Protein AF-A0AAX7V065-F1 (afdb_monomer)

InterPro domains:
  IPR029052 Metallo-dependent phosphatase-like [G3DSA:3.60.21.10] (2-62)
  IPR029052 Metallo-dependent phosphatase-like [SSF56300] (3-58)
  IPR047129 Serine/Threonine protein phosphatase PP2A-like [PTHR45619] (5-59)

Secondary structure (DSSP, 8-state):
-PPP-HHHHHHHHHTTPPPPHHHHHHHHHHHHHHHHHS-SS---PSS---B---TT-GGG--TT-TT--S--B-

pLDDT: mean 74.23, std 16.1, range [42.09, 90.75]

Sequence (74 aa):
MAPLDLDKYVEIARQCKYLPENDLKRLCDYVCDLLLEESNVQPVATPVTVCGDIHGQVAGMDISYPTLPPQLFV

Radius of gyration: 14.3 Å; Cα contacts (8 Å, |Δi|>4): 29; chains: 1; bounding box: 30×30×36 Å

Solvent-accessible surface area (backbone atoms only — not comparable to full-atom values): 5074 Å² total; per-residue (Å²): 130,82,82,83,63,60,69,61,50,51,56,38,48,74,69,76,45,83,70,57,68,70,60,47,50,54,51,49,53,54,51,48,57,55,58,68,76,50,65,100,73,75,92,80,72,85,72,65,61,82,56,70,91,60,89,87,53,62,92,75,59,74,85,78,68,89,78,72,50,87,64,60,80,108

Foldseek 3Di:
DPDQPVVVVVVCVQVVHDDDPVSVVVVVVVVVVVVVVDDPDDDDDPDADEDDDPPPVPVPPPPVPPPGDDYDHD

Structure (mmCIF, N/CA/C/O backbone):
data_AF-A0AAX7V065-F1
#
_entry.id   AF-A0AAX7V065-F1
#
loop_
_atom_site.group_PDB
_atom_site.id
_atom_site.type_symbol
_atom_site.label_atom_id
_atom_site.label_alt_id
_atom_site.label_comp_id
_atom_site.label_asym_id
_atom_site.label_entit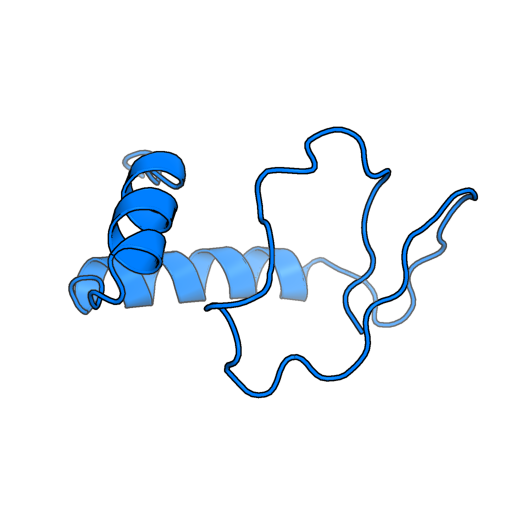y_id
_atom_site.label_seq_id
_atom_site.pdbx_PDB_ins_code
_atom_site.Cartn_x
_atom_site.Cartn_y
_atom_site.Cartn_z
_atom_site.occupancy
_atom_site.B_iso_or_equiv
_atom_site.auth_seq_id
_atom_site.auth_comp_id
_atom_site.auth_asym_id
_atom_site.auth_atom_id
_atom_site.pdbx_PDB_model_num
ATOM 1 N N . MET A 1 1 ? -17.338 -9.946 5.321 1.00 49.94 1 MET A N 1
ATOM 2 C CA . MET A 1 1 ? -16.369 -8.869 5.616 1.00 49.94 1 MET A CA 1
ATOM 3 C C . MET A 1 1 ? -17.007 -7.566 5.152 1.00 49.94 1 MET A C 1
ATOM 5 O O . MET A 1 1 ? -17.500 -7.558 4.032 1.00 49.94 1 MET A O 1
ATOM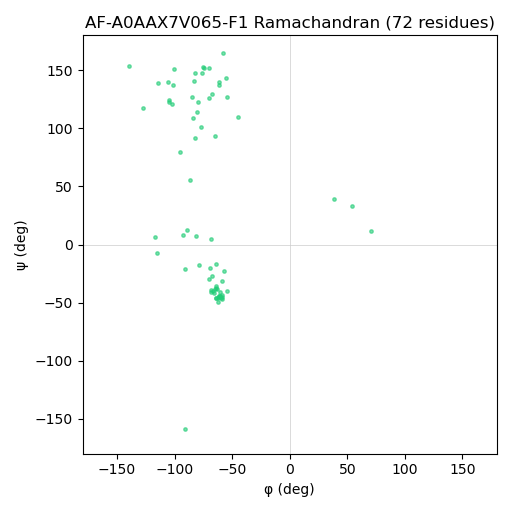 9 N N . ALA A 1 2 ? -17.110 -6.525 5.984 1.00 58.75 2 ALA A N 1
ATOM 10 C CA . ALA A 1 2 ? -17.543 -5.216 5.479 1.00 58.75 2 ALA A CA 1
ATOM 11 C C . ALA A 1 2 ? -16.518 -4.726 4.434 1.00 58.75 2 ALA A C 1
ATOM 13 O O . ALA A 1 2 ? -15.327 -4.967 4.647 1.00 58.75 2 ALA A O 1
ATOM 14 N N . PRO A 1 3 ? -16.951 -4.116 3.319 1.00 69.75 3 PRO A N 1
ATOM 15 C CA . PRO A 1 3 ? -16.040 -3.657 2.275 1.00 69.75 3 PRO A CA 1
ATOM 16 C C . PRO A 1 3 ? -15.077 -2.593 2.823 1.00 69.75 3 PRO A C 1
ATOM 18 O O . PRO A 1 3 ? -15.485 -1.728 3.600 1.00 69.75 3 PRO A O 1
ATOM 21 N N . LEU A 1 4 ? -13.799 -2.690 2.445 1.00 79.88 4 LEU A N 1
ATOM 22 C CA . LEU A 1 4 ? -12.794 -1.657 2.709 1.00 79.88 4 LEU A CA 1
ATOM 23 C C . LEU A 1 4 ? -13.146 -0.416 1.882 1.00 79.88 4 LEU A C 1
ATOM 25 O O . LEU A 1 4 ? -13.370 -0.519 0.678 1.00 79.88 4 LEU A O 1
ATOM 29 N N . ASP A 1 5 ? -13.185 0.745 2.526 1.00 85.62 5 ASP A N 1
ATOM 30 C CA . ASP A 1 5 ? -13.451 2.024 1.865 1.00 85.62 5 ASP A CA 1
ATOM 31 C C . ASP A 1 5 ? -12.115 2.705 1.537 1.00 85.62 5 ASP A C 1
ATOM 33 O O . ASP A 1 5 ? -11.609 3.545 2.287 1.00 85.62 5 ASP A O 1
ATOM 37 N N . LEU A 1 6 ? -11.487 2.243 0.450 1.00 85.81 6 LEU A N 1
ATOM 38 C CA . LEU A 1 6 ? -10.157 2.696 0.038 1.00 85.81 6 LEU A CA 1
ATOM 39 C C . LEU A 1 6 ? -10.149 4.182 -0.337 1.00 85.81 6 LEU A C 1
ATOM 41 O O . LEU A 1 6 ? -9.190 4.875 -0.005 1.00 85.81 6 LEU A O 1
ATOM 45 N N . ASP A 1 7 ? -11.221 4.691 -0.947 1.00 85.88 7 ASP A N 1
ATOM 46 C CA . ASP A 1 7 ? -11.343 6.108 -1.307 1.00 85.88 7 ASP A CA 1
ATOM 47 C C . ASP A 1 7 ? -11.268 6.993 -0.061 1.00 85.88 7 ASP A C 1
ATOM 49 O O . ASP A 1 7 ? -10.508 7.963 -0.004 1.00 85.88 7 ASP A O 1
ATOM 53 N N . LYS A 1 8 ? -11.978 6.605 1.003 1.00 87.69 8 LYS A N 1
ATOM 54 C CA . LYS A 1 8 ? -11.896 7.294 2.291 1.00 87.69 8 LYS A CA 1
ATOM 55 C C . LYS A 1 8 ? -10.482 7.260 2.877 1.00 87.69 8 LYS A C 1
ATOM 57 O O . LYS A 1 8 ? -10.032 8.254 3.448 1.00 87.69 8 LYS A O 1
ATOM 62 N N . TYR A 1 9 ? -9.781 6.135 2.771 1.00 87.81 9 TYR A N 1
ATOM 63 C CA . TYR A 1 9 ? -8.410 6.001 3.273 1.00 87.81 9 TYR A CA 1
ATOM 64 C C . TYR A 1 9 ? -7.420 6.871 2.498 1.00 87.81 9 TYR A C 1
ATOM 66 O O . TYR A 1 9 ? -6.567 7.514 3.114 1.00 87.81 9 TYR A O 1
ATOM 74 N N . VAL A 1 10 ? -7.578 6.959 1.177 1.00 86.19 10 VAL A N 1
ATOM 75 C CA . VAL A 1 10 ? -6.796 7.852 0.316 1.00 86.19 10 VAL A CA 1
ATOM 76 C C . VAL A 1 10 ? -7.015 9.311 0.713 1.00 86.19 10 VAL A C 1
ATOM 78 O O . VAL A 1 10 ? -6.045 10.049 0.870 1.00 86.19 10 VAL A O 1
ATOM 81 N N . GLU A 1 11 ? -8.256 9.730 0.960 1.00 87.25 11 GLU A N 1
ATOM 82 C CA . GLU A 1 11 ? -8.554 11.099 1.400 1.00 87.25 11 GLU A CA 1
ATOM 83 C C . GLU A 1 11 ? -7.943 11.433 2.773 1.00 87.25 11 GLU A C 1
ATOM 85 O O . GLU A 1 11 ? -7.417 12.530 2.976 1.00 87.25 11 GLU A O 1
ATOM 90 N N . ILE A 1 12 ? -7.942 10.485 3.716 1.00 85.38 12 ILE A N 1
ATOM 91 C CA . ILE A 1 12 ? -7.271 10.647 5.018 1.00 85.38 12 ILE A CA 1
ATOM 92 C C . ILE A 1 12 ? -5.753 10.791 4.824 1.00 85.38 12 ILE A C 1
ATOM 94 O O . ILE A 1 12 ? -5.143 11.702 5.393 1.00 85.38 12 ILE A O 1
ATOM 98 N N . ALA A 1 13 ? -5.149 9.942 3.991 1.00 84.50 13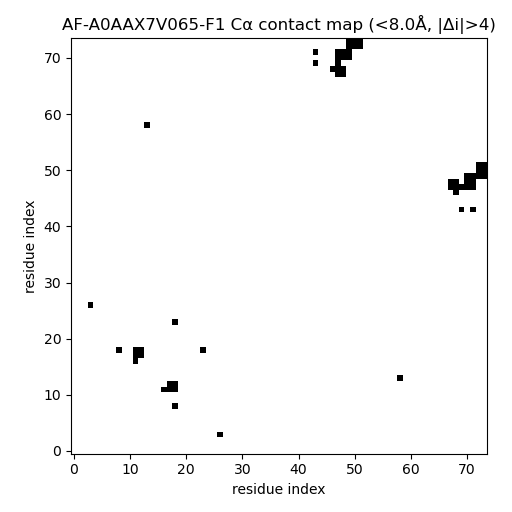 ALA A N 1
ATOM 99 C CA . ALA A 1 13 ? -3.717 9.975 3.704 1.00 84.50 13 ALA A CA 1
ATOM 100 C C . ALA A 1 13 ? -3.292 11.265 2.979 1.00 84.50 13 ALA A C 1
ATOM 102 O O . ALA A 1 13 ? -2.264 11.847 3.323 1.00 84.50 13 ALA A O 1
ATOM 103 N N . ARG A 1 14 ? -4.114 11.775 2.048 1.00 83.69 14 ARG A N 1
ATOM 104 C CA . ARG A 1 14 ? -3.922 13.075 1.371 1.00 83.69 14 ARG A CA 1
ATOM 10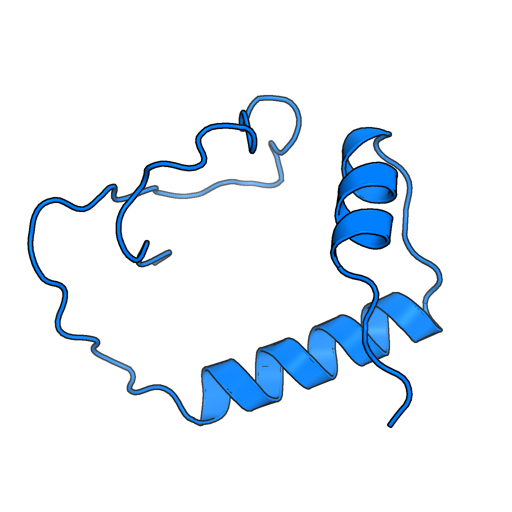5 C C . ARG A 1 14 ? -3.882 14.250 2.342 1.00 83.69 14 ARG A C 1
ATOM 107 O O . ARG A 1 14 ? -3.182 15.226 2.102 1.00 83.69 14 ARG A O 1
ATOM 114 N N . GLN A 1 15 ? -4.609 14.153 3.453 1.00 85.31 15 GLN A N 1
ATOM 115 C CA . GLN A 1 15 ? -4.580 15.147 4.528 1.00 85.31 15 GLN A CA 1
ATOM 116 C C . GLN A 1 15 ? -3.388 14.969 5.484 1.00 85.31 15 GLN A C 1
ATOM 118 O O . GLN A 1 15 ? -3.352 15.627 6.525 1.00 85.31 15 GLN A O 1
ATOM 123 N N . CYS A 1 16 ? -2.442 14.073 5.174 1.00 80.31 16 CYS A N 1
ATOM 124 C CA . CYS A 1 16 ? -1.338 13.674 6.050 1.00 80.31 16 CYS A CA 1
ATOM 125 C C . CYS A 1 16 ? -1.817 13.186 7.429 1.00 80.31 16 CYS A C 1
ATOM 127 O O . CYS A 1 16 ? -1.151 13.405 8.442 1.00 80.31 16 CYS A O 1
ATOM 129 N N . LYS A 1 17 ? -2.996 12.550 7.484 1.00 83.94 17 LYS A N 1
ATOM 130 C CA . LYS A 1 17 ? -3.556 11.974 8.710 1.00 83.94 17 LYS A CA 1
ATOM 131 C C . LYS A 1 17 ? -3.339 10.468 8.746 1.00 83.94 17 LYS A C 1
ATOM 133 O O . LYS A 1 17 ? -3.315 9.796 7.719 1.00 83.94 17 LYS A O 1
ATOM 138 N N . TYR A 1 18 ? -3.229 9.940 9.960 1.00 84.00 18 TYR A N 1
ATOM 139 C CA . TYR A 1 18 ? -3.125 8.505 10.192 1.00 84.00 18 TYR A CA 1
ATOM 140 C C . TYR A 1 18 ? -4.507 7.851 10.202 1.00 84.00 18 TYR A C 1
ATOM 142 O O . TYR A 1 18 ? -5.464 8.403 10.755 1.00 84.00 18 TYR A O 1
ATOM 150 N N . LEU A 1 19 ? -4.596 6.658 9.614 1.00 86.94 19 LEU A N 1
ATOM 151 C CA . LEU A 1 19 ? -5.761 5.796 9.772 1.00 86.94 19 LEU A CA 1
ATOM 152 C C . LEU A 1 19 ? -5.814 5.236 11.205 1.00 86.94 19 LEU A C 1
ATOM 154 O O . LEU A 1 19 ? -4.767 5.041 11.828 1.00 86.94 19 LEU A O 1
ATOM 158 N N . PRO A 1 20 ? -7.012 4.922 11.723 1.00 89.50 20 PRO A N 1
ATOM 159 C CA . PRO A 1 20 ? -7.153 4.148 12.950 1.00 89.50 20 PRO A CA 1
ATOM 160 C C . PRO A 1 20 ? -6.417 2.805 12.853 1.00 89.50 20 PRO A C 1
ATOM 162 O O . PRO A 1 20 ? -6.451 2.154 11.813 1.00 89.50 20 PRO A O 1
ATOM 165 N N . GLU A 1 21 ? -5.816 2.350 13.954 1.00 89.00 21 GLU A N 1
ATOM 166 C CA . GLU A 1 21 ? -4.998 1.125 13.991 1.00 89.00 21 GLU A CA 1
ATOM 167 C C . GLU A 1 21 ? -5.736 -0.115 13.463 1.00 89.00 21 GLU A C 1
ATOM 169 O O . GLU A 1 21 ? -5.168 -0.916 12.727 1.00 89.00 21 GLU A O 1
ATOM 174 N N . ASN A 1 22 ? -7.022 -0.255 13.791 1.00 88.94 22 ASN A N 1
ATOM 175 C CA . ASN A 1 22 ? -7.831 -1.383 13.332 1.00 88.94 22 ASN A CA 1
ATOM 176 C C . ASN A 1 22 ? -8.031 -1.358 11.806 1.00 88.94 22 ASN A C 1
ATOM 178 O O . ASN A 1 22 ? -7.904 -2.384 11.145 1.00 88.94 22 ASN A O 1
ATOM 182 N N . ASP A 1 23 ? -8.284 -0.179 11.237 1.00 88.38 23 ASP A N 1
ATOM 183 C CA . ASP A 1 23 ? -8.441 -0.013 9.789 1.00 88.38 23 ASP A CA 1
ATOM 184 C C . ASP A 1 23 ? -7.110 -0.237 9.065 1.00 88.38 23 ASP A C 1
ATOM 186 O O . ASP A 1 23 ? -7.069 -0.930 8.050 1.00 88.38 23 ASP A O 1
ATOM 190 N N . LEU A 1 24 ? -6.011 0.273 9.630 1.00 88.75 24 LEU A N 1
ATOM 191 C CA . LEU A 1 24 ? -4.666 0.059 9.105 1.00 88.75 24 LEU A CA 1
ATOM 192 C C . LEU A 1 24 ? -4.295 -1.427 9.107 1.00 88.75 24 LEU A C 1
ATOM 194 O O . LEU A 1 24 ? -3.815 -1.937 8.102 1.00 88.75 24 LEU A O 1
ATOM 198 N N . LYS A 1 25 ? -4.567 -2.139 10.206 1.00 90.75 25 LYS A N 1
ATOM 199 C CA . LYS A 1 25 ? -4.306 -3.577 10.303 1.00 90.75 25 LYS A CA 1
ATOM 200 C C . LYS A 1 25 ? -5.085 -4.357 9.248 1.00 90.75 25 LYS A C 1
ATOM 202 O O . LYS A 1 25 ? -4.506 -5.181 8.556 1.00 90.75 25 LYS A O 1
ATOM 207 N N . ARG A 1 26 ? -6.374 -4.056 9.076 1.00 90.19 26 ARG A N 1
ATOM 208 C CA . ARG A 1 26 ? -7.215 -4.714 8.062 1.00 90.19 26 ARG A CA 1
ATOM 209 C C . ARG A 1 26 ? -6.743 -4.427 6.642 1.00 90.19 26 ARG A C 1
ATOM 211 O O . ARG A 1 26 ? -6.813 -5.316 5.801 1.00 90.19 26 ARG A O 1
ATOM 218 N N . LEU A 1 27 ? -6.272 -3.208 6.383 1.00 89.44 27 LEU A N 1
ATOM 219 C CA . LEU A 1 27 ? -5.671 -2.842 5.106 1.00 89.44 27 LEU A CA 1
ATOM 220 C C . LEU A 1 27 ? -4.378 -3.632 4.861 1.00 89.44 27 LEU A C 1
ATOM 222 O O . LEU A 1 27 ? -4.202 -4.175 3.776 1.00 89.44 27 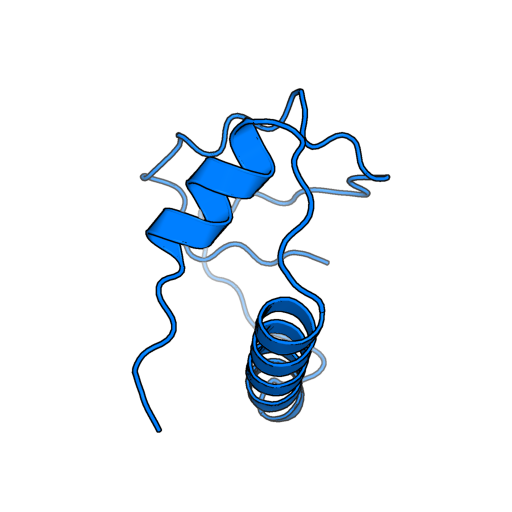LEU A O 1
ATOM 226 N N . CYS A 1 28 ? -3.502 -3.730 5.863 1.00 89.88 28 CYS A N 1
ATOM 227 C CA . CYS A 1 28 ? -2.270 -4.508 5.771 1.00 89.88 28 CYS A CA 1
ATOM 228 C C . CYS A 1 28 ? -2.545 -5.998 5.554 1.00 89.88 28 CYS A C 1
ATOM 230 O O . CYS A 1 28 ? -1.946 -6.576 4.658 1.00 89.88 28 CYS A O 1
ATOM 232 N N . ASP A 1 29 ? -3.468 -6.596 6.310 1.00 90.62 29 ASP A N 1
ATOM 233 C CA . ASP A 1 29 ? -3.853 -8.003 6.150 1.00 90.62 29 ASP A CA 1
ATOM 234 C C . ASP A 1 29 ? -4.378 -8.261 4.724 1.00 90.62 29 ASP A C 1
ATOM 236 O O . ASP A 1 29 ? -3.931 -9.187 4.055 1.00 90.62 29 ASP A O 1
ATOM 240 N N . TYR A 1 30 ? -5.238 -7.373 4.211 1.00 89.12 30 TYR A N 1
ATOM 241 C CA . TYR A 1 30 ? -5.764 -7.461 2.846 1.00 89.12 30 TYR A CA 1
ATOM 242 C C . TYR A 1 30 ? -4.672 -7.373 1.769 1.0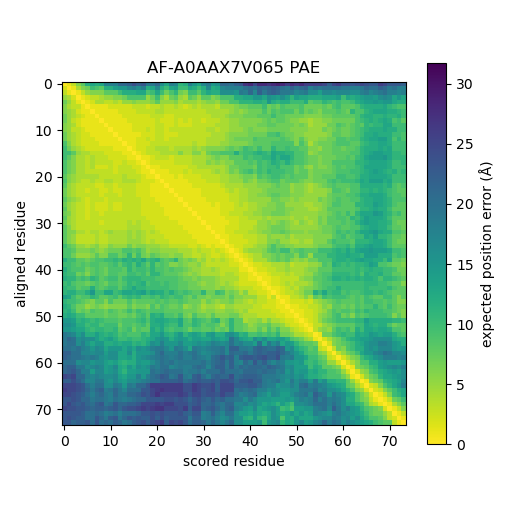0 89.12 30 TYR A C 1
ATOM 244 O O . TYR A 1 30 ? -4.678 -8.145 0.814 1.00 89.12 30 TYR A O 1
ATOM 252 N N . VAL A 1 31 ? -3.724 -6.441 1.909 1.00 88.00 31 VAL A N 1
ATOM 253 C CA . VAL A 1 31 ? -2.612 -6.296 0.956 1.00 88.00 31 VAL A CA 1
ATOM 254 C C . VAL A 1 31 ? -1.656 -7.485 1.041 1.00 88.00 31 VAL A C 1
ATOM 256 O O . VAL A 1 31 ? -1.196 -7.959 0.007 1.00 88.00 31 VAL A O 1
ATOM 259 N N . CYS A 1 32 ? -1.373 -7.989 2.243 1.00 89.00 32 CYS A N 1
ATOM 260 C CA . CYS A 1 32 ? -0.557 -9.185 2.432 1.00 89.00 32 CYS A CA 1
ATOM 261 C C . CYS A 1 32 ? -1.169 -10.394 1.724 1.00 89.00 32 CYS A C 1
ATOM 263 O O . CYS A 1 32 ? -0.450 -11.076 1.004 1.00 89.00 32 CYS A O 1
ATOM 265 N N . ASP A 1 33 ? -2.474 -10.630 1.882 1.00 88.44 33 ASP A N 1
ATOM 266 C CA . ASP A 1 33 ? -3.163 -11.741 1.217 1.00 88.44 33 ASP A CA 1
ATOM 267 C C . ASP A 1 33 ? -3.042 -11.641 -0.311 1.00 88.44 33 ASP A C 1
ATOM 269 O O . ASP A 1 33 ? -2.696 -12.622 -0.963 1.00 88.44 33 ASP A O 1
ATOM 273 N N . LEU A 1 34 ? -3.223 -10.441 -0.878 1.00 84.31 34 LEU A N 1
ATOM 274 C CA . LEU A 1 34 ? -3.029 -10.211 -2.314 1.00 84.31 34 LEU A CA 1
ATOM 275 C C . LEU A 1 34 ? -1.584 -10.484 -2.751 1.00 84.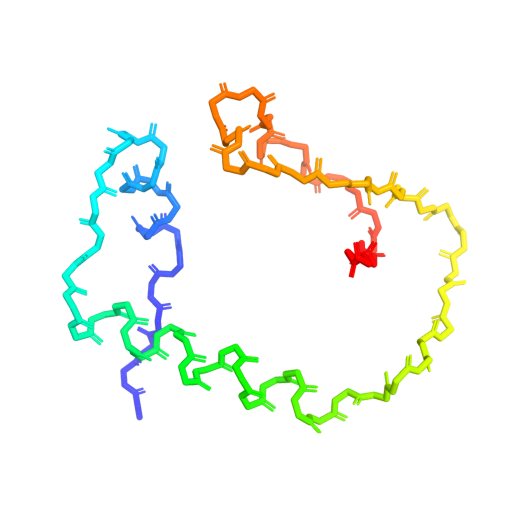31 34 LEU A C 1
ATOM 277 O O . LEU A 1 34 ? -1.357 -11.214 -3.707 1.00 84.31 34 LEU A O 1
ATOM 281 N N . LEU A 1 35 ? -0.596 -9.927 -2.048 1.00 83.69 35 LEU A N 1
ATOM 282 C CA . LEU A 1 35 ? 0.819 -10.088 -2.403 1.00 83.69 35 LEU A CA 1
ATOM 283 C C . LEU A 1 35 ? 1.319 -11.527 -2.227 1.00 83.69 35 LEU A C 1
ATOM 285 O O . LEU A 1 35 ? 2.259 -11.926 -2.909 1.00 83.69 35 LEU A O 1
ATOM 289 N N . LEU A 1 36 ? 0.713 -12.304 -1.326 1.00 86.94 36 LEU A N 1
ATOM 290 C CA . LEU A 1 36 ? 1.031 -13.720 -1.130 1.00 86.94 36 LEU A CA 1
ATOM 291 C C . LEU A 1 36 ? 0.573 -14.596 -2.302 1.00 86.94 36 LEU A C 1
ATOM 293 O O . LEU A 1 36 ? 1.184 -15.635 -2.549 1.00 86.94 36 LEU A O 1
ATOM 297 N N . GLU A 1 37 ? -0.492 -14.203 -3.002 1.00 84.31 37 GLU A N 1
ATOM 298 C CA . GLU A 1 37 ? -0.991 -14.912 -4.186 1.00 84.31 37 GLU A CA 1
ATOM 299 C C . GLU A 1 37 ? -0.170 -14.597 -5.451 1.00 84.31 37 GLU A C 1
ATOM 301 O O . GLU A 1 37 ? -0.202 -15.358 -6.423 1.00 84.31 37 GLU A O 1
ATOM 306 N N . GLU A 1 38 ? 0.608 -13.513 -5.436 1.00 81.62 38 GLU A N 1
ATOM 307 C CA . GLU A 1 38 ? 1.417 -13.067 -6.567 1.00 81.62 38 GLU A CA 1
ATOM 308 C C . GLU A 1 38 ? 2.766 -13.808 -6.671 1.00 81.62 38 GLU A C 1
ATOM 310 O O . GLU A 1 38 ? 3.404 -14.195 -5.692 1.00 81.62 38 GLU A O 1
ATOM 315 N N . SER A 1 39 ? 3.249 -13.993 -7.903 1.00 79.56 39 SER A N 1
ATOM 316 C CA . SER A 1 39 ? 4.576 -14.559 -8.172 1.00 79.56 39 SER A CA 1
ATOM 317 C C . SER A 1 39 ? 5.695 -13.541 -7.932 1.00 79.56 39 SER A C 1
ATOM 319 O O . SER A 1 39 ? 5.554 -12.366 -8.262 1.00 79.56 39 SER A O 1
ATOM 321 N N . ASN A 1 40 ? 6.869 -14.016 -7.490 1.00 82.81 40 ASN A N 1
ATOM 322 C CA . ASN A 1 40 ? 8.079 -13.190 -7.315 1.00 82.81 40 ASN A CA 1
ATOM 323 C C . ASN A 1 40 ? 8.530 -12.458 -8.596 1.00 82.81 40 ASN A C 1
ATOM 325 O O . ASN A 1 40 ? 9.277 -11.486 -8.522 1.00 82.81 40 ASN A O 1
ATOM 329 N N . VAL A 1 41 ? 8.140 -12.959 -9.773 1.00 83.56 41 VAL A N 1
ATOM 330 C CA . VAL A 1 41 ? 8.418 -12.344 -11.074 1.00 83.56 41 VAL A CA 1
ATOM 331 C C . VAL A 1 41 ? 7.101 -12.211 -11.821 1.00 83.56 41 VAL A C 1
ATOM 333 O O . VAL A 1 41 ? 6.475 -13.220 -12.146 1.00 83.56 41 VAL A O 1
ATOM 336 N N . GLN A 1 42 ? 6.713 -10.973 -12.115 1.00 80.25 42 GLN A N 1
ATOM 337 C CA . GLN A 1 42 ? 5.486 -10.663 -12.840 1.00 80.25 42 GLN A CA 1
ATOM 338 C C . GLN A 1 42 ? 5.797 -10.246 -14.281 1.00 80.25 42 GLN A C 1
ATOM 340 O O . GLN A 1 42 ? 6.580 -9.315 -14.491 1.00 80.25 42 GLN A O 1
ATOM 345 N N . PRO A 1 43 ? 5.213 -10.907 -15.296 1.00 81.19 43 PRO A N 1
ATOM 346 C CA . PRO A 1 43 ? 5.303 -10.430 -16.666 1.00 81.19 43 PRO A CA 1
ATOM 347 C C . PRO A 1 43 ? 4.463 -9.155 -16.827 1.00 81.19 43 PRO A C 1
ATOM 349 O O . PRO A 1 43 ? 3.268 -9.151 -16.548 1.00 81.19 43 PRO A O 1
ATOM 352 N N . VAL A 1 44 ? 5.075 -8.077 -17.324 1.00 83.44 44 VAL A N 1
ATOM 353 C CA . VAL A 1 44 ? 4.395 -6.796 -17.574 1.00 83.44 44 VAL A CA 1
ATOM 354 C C . VAL A 1 44 ? 4.347 -6.475 -19.068 1.00 83.44 44 VAL A C 1
ATOM 356 O O . VAL A 1 44 ? 5.318 -6.694 -19.794 1.00 83.44 44 VAL A O 1
ATOM 359 N N . ALA A 1 45 ? 3.210 -5.958 -19.536 1.00 81.50 45 ALA A N 1
ATOM 360 C CA . ALA A 1 45 ? 2.999 -5.566 -20.930 1.00 81.50 45 ALA A CA 1
ATOM 361 C C . ALA A 1 45 ? 3.118 -4.047 -21.090 1.00 81.50 45 ALA A C 1
ATOM 363 O O . ALA A 1 45 ? 2.590 -3.297 -20.276 1.00 81.50 45 ALA A O 1
ATOM 364 N N . THR A 1 46 ? 3.793 -3.589 -22.145 1.00 79.75 46 THR A N 1
ATOM 365 C CA . THR A 1 46 ? 4.001 -2.159 -22.404 1.00 79.75 46 THR A CA 1
ATOM 366 C C . THR A 1 46 ? 2.736 -1.474 -22.942 1.00 79.75 46 THR A C 1
ATOM 368 O O . THR A 1 46 ? 1.933 -2.119 -23.622 1.00 79.75 46 THR A O 1
ATOM 371 N N . PRO A 1 47 ? 2.564 -0.156 -22.708 1.00 83.25 47 PRO A N 1
ATOM 372 C CA . PRO A 1 47 ? 3.432 0.752 -21.941 1.00 83.25 47 PRO A CA 1
ATOM 373 C C . PRO A 1 47 ? 3.309 0.537 -20.424 1.00 83.25 47 PRO A C 1
ATOM 375 O O . PRO A 1 47 ? 2.265 0.110 -19.964 1.00 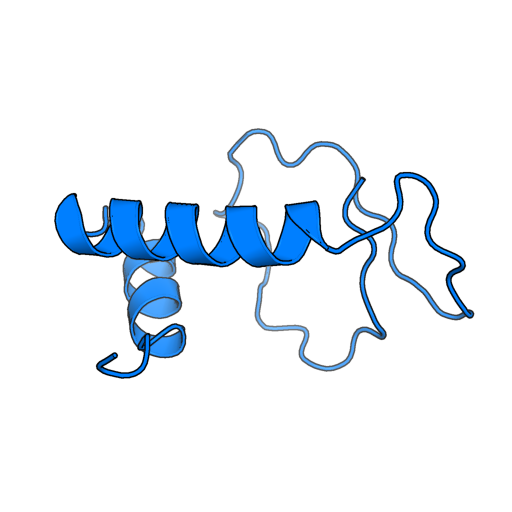83.25 47 PRO A O 1
ATOM 378 N N . VAL A 1 48 ? 4.357 0.830 -19.648 1.00 74.75 48 VAL A N 1
ATOM 379 C CA . VAL A 1 48 ? 4.324 0.798 -18.171 1.00 74.75 48 VAL A CA 1
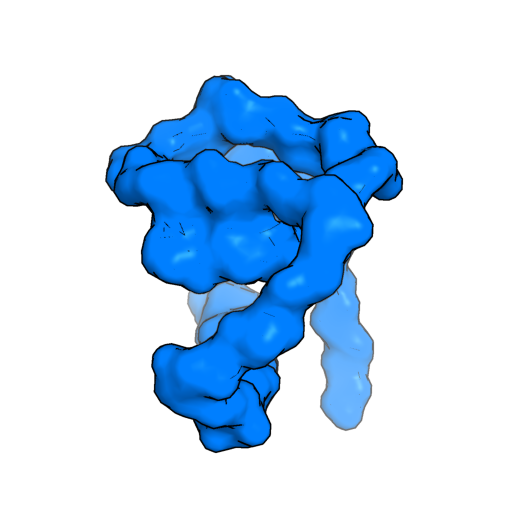ATOM 380 C C . VAL A 1 48 ? 5.088 1.980 -17.592 1.00 74.75 48 VAL A C 1
ATOM 382 O O . VAL A 1 48 ? 6.022 2.485 -18.218 1.00 74.75 48 VAL A O 1
ATOM 385 N N . THR A 1 49 ? 4.714 2.396 -16.384 1.00 78.75 49 THR A N 1
ATOM 386 C CA . THR A 1 49 ? 5.489 3.346 -15.582 1.00 78.75 49 THR A CA 1
ATOM 387 C C . THR A 1 49 ? 6.193 2.589 -14.476 1.00 78.75 49 THR A C 1
ATOM 389 O O . THR A 1 49 ? 5.548 1.913 -13.682 1.00 78.75 49 THR A O 1
ATOM 392 N N . VAL A 1 50 ? 7.518 2.714 -14.446 1.00 77.19 50 VAL A N 1
ATOM 393 C CA . VAL A 1 50 ? 8.365 2.134 -13.405 1.00 77.19 50 VAL A CA 1
ATOM 394 C C . VAL A 1 50 ? 8.751 3.253 -12.447 1.00 77.19 50 VAL A C 1
ATOM 396 O O . VAL A 1 50 ? 9.345 4.249 -12.865 1.00 77.19 50 VAL A O 1
ATOM 399 N N . CYS A 1 51 ? 8.395 3.096 -11.176 1.00 78.50 51 CYS A N 1
ATOM 400 C CA . CYS A 1 51 ? 8.791 3.994 -10.096 1.00 78.50 51 CYS A CA 1
ATOM 401 C C . CYS A 1 51 ? 9.868 3.309 -9.244 1.00 78.50 51 CYS A C 1
ATOM 403 O O . CYS A 1 51 ? 9.787 2.108 -9.020 1.00 78.50 51 CYS A O 1
ATOM 405 N N . GLY A 1 52 ? 10.884 4.065 -8.818 1.00 72.12 52 GLY A N 1
ATOM 406 C CA . GLY A 1 52 ? 11.867 3.616 -7.825 1.00 72.12 52 GLY A CA 1
ATOM 407 C C . GLY A 1 52 ? 11.434 3.979 -6.401 1.00 72.12 52 GLY A C 1
ATOM 408 O O . GLY A 1 52 ? 10.260 4.260 -6.163 1.00 72.12 52 GLY A O 1
ATOM 409 N N . ASP A 1 53 ? 12.386 4.036 -5.468 1.00 77.56 53 ASP A N 1
ATOM 410 C CA . ASP A 1 53 ? 12.101 4.238 -4.043 1.00 77.56 53 ASP A CA 1
ATOM 411 C C . ASP A 1 53 ? 11.260 5.492 -3.742 1.00 77.56 53 ASP A C 1
ATOM 413 O O . ASP A 1 53 ? 11.618 6.619 -4.089 1.00 77.56 53 ASP A O 1
ATOM 417 N N . ILE A 1 54 ? 10.161 5.297 -3.008 1.00 73.25 54 ILE A N 1
ATOM 418 C CA . ILE A 1 54 ? 9.213 6.366 -2.647 1.00 73.25 54 ILE A CA 1
ATOM 419 C C . ILE A 1 54 ? 9.582 7.033 -1.306 1.00 73.25 54 ILE A C 1
ATOM 421 O O . ILE A 1 54 ? 9.166 8.160 -1.044 1.00 73.25 54 ILE A O 1
ATOM 425 N N . HIS A 1 55 ? 10.368 6.373 -0.441 1.00 73.69 55 HIS A N 1
ATOM 426 C CA . HIS A 1 55 ? 10.900 6.904 0.834 1.00 73.69 55 HIS A CA 1
ATOM 427 C C . HIS A 1 55 ? 9.933 7.803 1.651 1.00 73.69 55 HIS A C 1
ATOM 429 O O . HIS A 1 55 ? 10.338 8.803 2.243 1.00 73.69 55 HIS A O 1
ATOM 435 N N . GLY A 1 56 ? 8.637 7.465 1.697 1.00 62.97 56 GLY A N 1
ATOM 436 C CA . GLY A 1 56 ? 7.627 8.211 2.464 1.00 62.97 56 GLY A CA 1
ATOM 437 C C . GLY A 1 56 ? 7.265 9.598 1.909 1.00 62.97 56 GLY A C 1
ATOM 438 O O . GLY A 1 56 ? 6.582 10.366 2.585 1.00 62.97 56 GLY A O 1
ATOM 439 N N . GLN A 1 57 ? 7.679 9.933 0.686 1.00 60.56 57 GLN A N 1
ATOM 440 C CA . GLN A 1 57 ? 7.431 11.225 0.040 1.00 60.56 57 GLN A CA 1
ATOM 441 C C . GLN A 1 57 ? 6.078 11.245 -0.688 1.00 60.56 57 GLN A C 1
ATOM 443 O O . GLN A 1 57 ? 5.982 11.541 -1.875 1.00 60.56 57 GLN A O 1
ATOM 448 N N . VAL A 1 58 ? 4.995 10.951 0.034 1.00 57.50 58 VAL A N 1
ATOM 449 C CA . VAL A 1 58 ? 3.637 10.949 -0.547 1.00 57.50 58 VAL A CA 1
ATOM 450 C C . VAL A 1 58 ? 3.167 12.368 -0.909 1.00 57.50 58 VAL A C 1
ATOM 452 O O . VAL A 1 58 ? 2.319 12.533 -1.776 1.00 57.50 58 VAL A O 1
ATOM 455 N N . ALA A 1 59 ? 3.767 13.412 -0.324 1.00 48.75 59 ALA A N 1
ATOM 456 C CA . ALA A 1 59 ? 3.388 14.809 -0.561 1.00 48.75 59 ALA A CA 1
ATOM 457 C C . ALA A 1 59 ? 3.606 15.305 -2.010 1.00 48.75 59 ALA A C 1
ATOM 459 O O . ALA A 1 59 ? 3.048 16.337 -2.375 1.00 48.75 59 ALA A O 1
ATOM 460 N N . GLY A 1 60 ? 4.409 14.602 -2.822 1.00 49.28 60 GLY A N 1
ATOM 461 C CA . GLY A 1 60 ? 4.671 14.939 -4.229 1.00 49.28 60 GLY A CA 1
ATOM 462 C C . GLY A 1 60 ? 4.175 13.906 -5.246 1.00 49.28 60 GLY A C 1
ATOM 463 O O . GLY A 1 60 ? 4.232 14.175 -6.445 1.00 49.28 60 GLY A O 1
ATOM 464 N N . MET A 1 61 ? 3.690 12.739 -4.803 1.00 52.41 61 MET A N 1
ATOM 465 C CA . MET A 1 61 ? 3.044 11.781 -5.701 1.00 52.41 61 MET A CA 1
ATOM 466 C C . MET A 1 61 ? 1.635 12.280 -5.995 1.00 52.41 61 MET A C 1
ATOM 468 O O . MET A 1 61 ? 0.721 12.132 -5.187 1.00 52.41 61 MET A O 1
ATOM 472 N N . ASP A 1 62 ? 1.460 12.881 -7.167 1.00 49.28 62 ASP A N 1
ATOM 473 C CA . ASP A 1 62 ? 0.135 13.119 -7.718 1.00 49.28 62 ASP A CA 1
ATOM 474 C C . ASP A 1 62 ? -0.535 11.766 -8.011 1.00 49.28 62 ASP A C 1
ATOM 476 O O . ASP A 1 62 ? -0.358 11.152 -9.060 1.00 49.28 62 ASP A O 1
ATOM 480 N N . ILE A 1 63 ? -1.310 11.288 -7.041 1.00 54.25 63 ILE A N 1
ATOM 481 C CA . ILE A 1 63 ? -2.184 10.111 -7.144 1.00 54.25 63 ILE A CA 1
ATOM 482 C C . ILE A 1 63 ? -3.374 10.343 -8.097 1.00 54.25 63 ILE A C 1
ATOM 484 O O . ILE A 1 63 ? -4.245 9.486 -8.205 1.00 54.25 63 ILE A O 1
ATOM 488 N N . SER A 1 64 ? -3.445 11.492 -8.780 1.00 47.75 64 SER A N 1
ATOM 489 C CA . SER A 1 64 ? -4.525 11.843 -9.708 1.00 47.75 64 SER A CA 1
ATOM 490 C C . SER A 1 64 ? -4.249 11.466 -11.159 1.00 47.75 64 SER A C 1
ATOM 492 O O . SER A 1 64 ? -5.048 11.864 -11.997 1.00 47.75 64 SER A O 1
ATOM 494 N N . TYR A 1 65 ? -3.183 10.722 -11.493 1.00 47.41 65 TYR A N 1
ATOM 495 C CA . TYR A 1 65 ? -2.990 10.169 -12.844 1.00 47.41 65 TYR A CA 1
ATOM 496 C C . TYR A 1 65 ? -3.789 8.859 -13.007 1.00 47.41 65 TYR A C 1
ATOM 498 O O . TYR A 1 65 ? -3.258 7.785 -12.728 1.00 47.41 65 TYR A O 1
ATOM 506 N N . PRO A 1 66 ? -5.048 8.884 -13.490 1.00 43.22 66 PRO A N 1
ATOM 507 C CA . PRO A 1 66 ? -5.954 7.736 -13.496 1.00 43.22 66 PRO A CA 1
ATOM 508 C C . PRO A 1 66 ? -5.796 6.906 -14.784 1.00 43.22 66 PRO A C 1
ATOM 510 O O . PRO A 1 66 ? -6.653 6.096 -15.119 1.00 43.22 66 PRO A O 1
ATOM 513 N N . THR A 1 67 ? -4.737 7.149 -15.561 1.00 43.94 67 THR A N 1
ATOM 514 C CA . THR A 1 67 ? -4.550 6.616 -16.920 1.00 43.94 67 THR A CA 1
ATOM 515 C C . THR A 1 67 ? -3.348 5.693 -17.054 1.00 43.94 67 THR A C 1
ATOM 517 O O . THR A 1 67 ? -3.021 5.289 -18.171 1.00 43.94 67 THR A O 1
ATOM 520 N N . LEU A 1 68 ? -2.679 5.343 -15.952 1.00 46.31 68 LEU A N 1
ATOM 521 C CA . LEU A 1 68 ? -1.496 4.502 -16.039 1.00 46.31 68 LEU A CA 1
ATOM 522 C C . LEU A 1 68 ? -1.867 3.002 -16.067 1.00 46.31 68 LEU A C 1
ATOM 524 O O . LEU A 1 68 ? -2.616 2.545 -15.203 1.00 46.31 68 LEU A O 1
ATOM 528 N N . PRO A 1 69 ? -1.373 2.247 -17.071 1.00 42.09 69 PRO A N 1
ATOM 529 C CA . PRO A 1 69 ? -1.532 0.789 -17.194 1.00 42.09 69 PRO A CA 1
ATOM 530 C C . PRO A 1 69 ? -0.970 0.067 -15.957 1.00 42.09 69 PRO A C 1
ATOM 532 O O . PRO A 1 69 ? -0.249 0.712 -15.193 1.00 42.09 69 PRO A O 1
ATOM 535 N N . PRO A 1 70 ? -1.288 -1.231 -15.735 1.00 44.81 70 PRO A N 1
ATOM 536 C CA . PRO A 1 70 ? -0.969 -1.945 -14.494 1.00 44.81 70 PRO A CA 1
ATOM 537 C C . PRO A 1 70 ? 0.470 -1.669 -14.048 1.00 44.81 70 PRO A C 1
ATOM 539 O O . PRO A 1 70 ? 1.432 -2.049 -14.715 1.00 44.81 70 PRO A O 1
ATOM 542 N N . GLN A 1 71 ? 0.596 -0.915 -12.956 1.00 50.31 71 GLN A N 1
ATOM 543 C CA . GLN A 1 71 ? 1.876 -0.477 -12.422 1.00 50.31 71 GLN A CA 1
ATOM 544 C C . GLN A 1 71 ? 2.489 -1.625 -11.628 1.00 50.31 71 GLN A C 1
ATOM 546 O O . GLN A 1 71 ? 1.893 -2.108 -10.667 1.00 50.31 71 GLN A O 1
ATOM 551 N N . LEU A 1 72 ? 3.694 -2.035 -12.019 1.00 48.44 72 LEU A N 1
ATOM 552 C CA . LEU A 1 72 ? 4.576 -2.792 -11.145 1.00 48.44 72 LEU A CA 1
ATOM 553 C C . LEU A 1 72 ? 5.326 -1.781 -10.273 1.00 48.44 72 LEU A C 1
ATOM 555 O O . LEU A 1 72 ? 6.188 -1.053 -10.768 1.00 48.44 72 LEU A O 1
ATOM 559 N N . PHE A 1 73 ? 4.982 -1.736 -8.990 1.00 49.25 73 PHE A N 1
ATOM 560 C CA . PHE A 1 73 ? 5.864 -1.189 -7.966 1.00 49.25 73 PHE A CA 1
ATOM 561 C C . PHE A 1 73 ? 6.875 -2.291 -7.632 1.00 49.25 73 PHE A C 1
ATOM 563 O O . PHE A 1 73 ? 6.467 -3.357 -7.170 1.00 49.25 73 PHE A O 1
ATOM 570 N N . VAL A 1 74 ? 8.157 -2.069 -7.938 1.00 44.19 74 VAL A N 1
ATOM 571 C CA . VAL A 1 74 ? 9.259 -2.874 -7.383 1.00 44.19 74 VAL A CA 1
ATOM 572 C C . VAL A 1 74 ? 9.786 -2.153 -6.157 1.00 44.19 74 VAL A C 1
ATOM 574 O O . VAL A 1 74 ? 9.971 -0.920 -6.267 1.00 44.19 74 VAL A O 1
#

Organism: Astatotilapia calliptera (NCBI:txid8154)

Mean predicted aligned error: 9.43 Å